Protein AF-A0A2J6SY88-F1 (afdb_monomer)

Organism: NCBI:txid1095630

Secondary structure (DSSP, 8-state):
-------SS-TTSS---------------SSPPS--HHHHHHHHHHHHHHT-SEEEEEEEETTEEEEEEEE-TT--

Solvent-accessible surface area (backbone atoms only — not comparable to full-atom values): 5286 Å² total; per-residue (Å²): 141,80,90,77,86,89,82,81,82,74,85,76,81,80,62,78,77,77,71,76,78,74,78,61,80,60,62,87,59,100,64,86,66,84,85,35,72,71,49,54,51,53,50,49,57,48,30,60,74,69,68,37,67,53,52,77,50,76,48,77,60,89,97,41,50,44,50,53,74,46,72,42,87,84,78,126

Mean predicted aligned error: 14.95 Å

Foldseek 3Di:
DDPDDPDPPPPPPPDDPPPPQPPPDFDDDPDDDPPDPVVVVVLQVVCVVVVPQWDKDWDDDPPGIDIDIGGHPPPD

Sequence (76 aa):
MLHTNFSLLLPLLLFPPFGSAAEQKALKGGKVSPLNAKFENLVHETLELWRVPGVAVGVVDGDLEWSQVRISEFIC

Radius of gyration: 20.55 Å; Cα contacts (8 Å, |Δi|>4): 63; chains: 1; bounding box: 48×51×50 Å

pLDDT: mean 70.54, std 17.96, range [41.59, 91.44]

Structure (mmCIF, N/CA/C/O backbone):
data_AF-A0A2J6SY88-F1
#
_entry.id   AF-A0A2J6SY88-F1
#
loop_
_atom_site.group_PDB
_atom_site.id
_atom_site.type_symbol
_atom_site.label_atom_id
_atom_site.label_alt_id
_atom_site.label_comp_id
_atom_site.label_asym_id
_atom_site.label_entity_id
_atom_site.label_seq_id
_atom_site.pdbx_PDB_ins_code
_atom_site.Cartn_x
_atom_site.Cartn_y
_atom_site.Cartn_z
_atom_site.occupancy
_atom_site.B_iso_or_equiv
_atom_site.auth_seq_id
_atom_site.auth_comp_id
_atom_site.auth_asym_id
_atom_site.auth_atom_id
_atom_site.pdbx_PDB_model_num
ATOM 1 N N . MET A 1 1 ? -29.278 -42.184 33.715 1.00 41.59 1 MET A N 1
ATOM 2 C CA . MET A 1 1 ? -28.836 -40.823 34.084 1.00 41.59 1 MET A CA 1
ATOM 3 C C . MET A 1 1 ? -27.365 -40.690 33.725 1.00 41.59 1 MET A C 1
ATOM 5 O O . MET A 1 1 ? -26.532 -41.205 34.454 1.00 41.59 1 MET A O 1
ATOM 9 N N . LEU A 1 2 ? -27.047 -40.073 32.585 1.00 41.97 2 LEU A N 1
ATOM 10 C CA . LEU A 1 2 ? -25.683 -39.656 32.251 1.00 41.97 2 LEU A CA 1
ATOM 11 C C . LEU A 1 2 ? -25.745 -38.146 32.001 1.00 41.97 2 LEU A C 1
ATOM 13 O O . LEU A 1 2 ? -26.250 -37.704 30.974 1.00 41.97 2 LEU A O 1
ATOM 17 N N . HIS A 1 3 ? -25.317 -37.358 32.985 1.00 47.16 3 HIS A N 1
ATOM 18 C CA . HIS A 1 3 ? -25.074 -35.930 32.810 1.00 47.16 3 HIS A CA 1
ATOM 19 C C . HIS A 1 3 ? -23.718 -35.784 32.119 1.00 47.16 3 HIS A C 1
ATOM 21 O O . HIS A 1 3 ? -22.674 -35.902 32.757 1.00 47.16 3 HIS A O 1
ATOM 27 N N . THR A 1 4 ? -23.717 -35.564 30.809 1.00 53.97 4 THR A N 1
ATOM 28 C CA . THR A 1 4 ? -22.503 -35.195 30.077 1.00 53.97 4 THR A CA 1
ATOM 29 C C . THR A 1 4 ? -22.372 -33.677 30.070 1.00 53.97 4 THR A C 1
ATOM 31 O O . THR A 1 4 ? -23.110 -32.976 29.383 1.00 53.97 4 THR A O 1
ATOM 34 N N . ASN A 1 5 ? -21.438 -33.190 30.888 1.00 56.31 5 ASN A N 1
ATOM 35 C CA . ASN A 1 5 ? -20.982 -31.806 30.972 1.00 56.31 5 ASN A CA 1
ATOM 36 C C . ASN A 1 5 ? -20.570 -31.271 29.591 1.00 56.31 5 ASN A C 1
ATOM 38 O O . ASN A 1 5 ? -19.532 -31.652 29.056 1.00 56.31 5 ASN A O 1
ATOM 42 N N . PHE A 1 6 ? -21.369 -30.361 29.036 1.00 53.22 6 PHE A N 1
ATOM 43 C CA . PHE A 1 6 ? -21.170 -29.749 27.718 1.00 53.22 6 PHE A CA 1
ATOM 44 C C . PHE A 1 6 ? -20.663 -28.300 27.853 1.00 53.22 6 PHE A C 1
ATOM 46 O O . PHE A 1 6 ? -21.226 -27.382 27.269 1.00 53.22 6 PHE A O 1
ATOM 53 N N . SER A 1 7 ? -19.653 -28.058 28.699 1.00 57.53 7 SER A N 1
ATOM 54 C CA . SER A 1 7 ? -19.292 -26.689 29.125 1.00 57.53 7 SER A CA 1
ATOM 55 C C . SER A 1 7 ? -17.813 -26.309 28.966 1.00 57.53 7 SER A C 1
ATOM 57 O O . SER A 1 7 ? -17.353 -25.403 29.654 1.00 57.53 7 SER A O 1
ATOM 59 N N . LEU A 1 8 ? -17.044 -26.962 28.084 1.00 52.75 8 LEU A N 1
ATOM 60 C CA . LEU A 1 8 ? -15.597 -26.686 27.956 1.00 52.75 8 LEU A CA 1
ATOM 61 C C . LEU A 1 8 ? -15.062 -26.483 26.527 1.00 52.75 8 LEU A C 1
ATOM 63 O O . LEU A 1 8 ? -13.853 -26.480 26.334 1.00 52.75 8 LEU A O 1
ATOM 67 N N . LEU A 1 9 ? -15.916 -26.252 25.524 1.00 51.88 9 LEU A N 1
ATOM 68 C CA . LEU A 1 9 ? -15.455 -25.968 24.150 1.00 51.88 9 LEU A CA 1
ATOM 69 C C . LEU A 1 9 ? -15.491 -24.481 23.754 1.00 51.88 9 LEU A C 1
ATOM 71 O O . LEU A 1 9 ? -15.235 -24.157 22.599 1.00 51.88 9 LEU A O 1
ATOM 75 N N . LEU A 1 10 ? -15.775 -23.562 24.685 1.00 55.81 10 LEU A N 1
ATOM 76 C CA . LEU A 1 10 ? -15.989 -22.150 24.346 1.00 55.81 10 LEU A CA 1
ATOM 77 C C . LEU A 1 10 ? -14.764 -21.197 24.369 1.00 55.81 10 LEU A C 1
ATOM 79 O O . LEU A 1 10 ? -14.9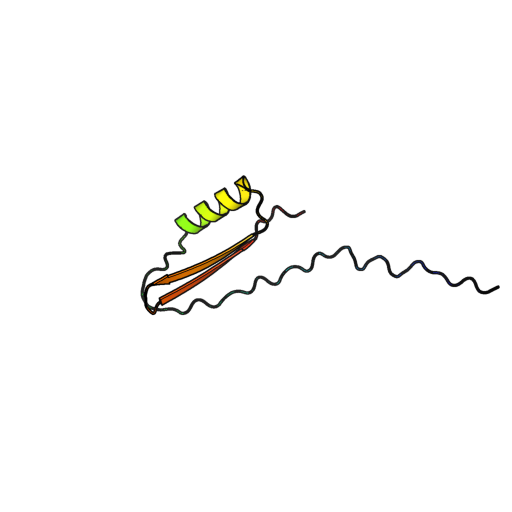34 -20.082 23.885 1.00 55.81 10 LEU A O 1
ATOM 83 N N . PRO A 1 11 ? -13.524 -21.520 24.806 1.00 48.88 11 PRO A N 1
ATOM 84 C CA . PRO A 1 11 ? -12.468 -20.501 24.800 1.00 48.88 11 PRO A CA 1
ATOM 85 C C . PRO A 1 11 ? -11.677 -20.417 23.478 1.00 48.88 11 PRO A C 1
ATOM 87 O O . PRO A 1 11 ? -10.589 -19.855 23.470 1.00 48.88 11 PRO A O 1
ATOM 90 N N . LEU A 1 12 ? -12.178 -20.956 22.357 1.00 51.06 12 LEU A N 1
ATOM 91 C CA . LEU A 1 12 ? -11.466 -20.927 21.062 1.00 51.06 12 LEU A CA 1
ATOM 92 C C . LEU A 1 12 ? -11.885 -19.791 20.113 1.00 51.06 12 LEU A C 1
ATOM 94 O O . LEU A 1 12 ? -11.300 -19.661 19.044 1.00 51.06 12 LEU A O 1
ATOM 98 N N . LEU A 1 13 ? -12.854 -18.949 20.490 1.00 52.78 13 LEU A N 1
ATOM 99 C CA . LEU A 1 13 ? -13.318 -17.826 19.657 1.00 52.78 13 LEU A CA 1
ATOM 100 C C . LEU A 1 13 ? -12.738 -16.457 20.058 1.00 5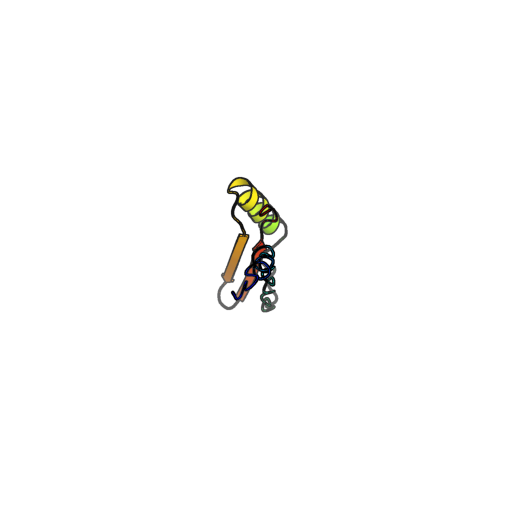2.78 13 LEU A C 1
ATOM 102 O O . LEU A 1 13 ? -13.134 -15.452 19.478 1.00 52.78 13 LEU A O 1
ATOM 106 N N . LEU A 1 14 ? -11.811 -16.395 21.025 1.00 51.03 14 LEU A N 1
ATOM 107 C CA . LEU A 1 14 ? -11.256 -15.129 21.538 1.00 51.03 14 LEU A CA 1
ATOM 108 C C . LEU A 1 14 ? -9.781 -14.888 21.184 1.00 51.03 14 LEU A C 1
ATOM 110 O O . LEU A 1 14 ? -9.087 -14.148 21.874 1.00 51.03 14 LEU A O 1
ATOM 114 N N . PHE A 1 15 ? -9.296 -15.490 20.105 1.00 54.59 15 PHE A N 1
ATOM 115 C CA . PHE A 1 15 ? -8.058 -15.039 19.485 1.00 54.59 15 PHE A CA 1
ATOM 116 C C . PHE A 1 15 ? -8.393 -14.668 18.046 1.00 54.59 15 PHE A C 1
ATOM 118 O O . PHE A 1 15 ? -8.631 -15.581 17.248 1.00 54.59 15 PHE A O 1
ATOM 125 N N . PRO A 1 16 ? -8.445 -13.371 17.673 1.00 58.25 16 PRO A N 1
ATOM 126 C CA . PRO A 1 16 ? -8.286 -13.051 16.266 1.00 58.25 16 PRO A CA 1
ATOM 127 C C . PRO A 1 16 ? -6.988 -13.744 15.833 1.00 58.25 16 PRO A C 1
ATOM 129 O O . PRO A 1 16 ? -5.997 -13.672 16.572 1.00 58.25 16 PRO A O 1
ATOM 132 N N . PRO A 1 17 ? -6.968 -14.480 14.708 1.00 52.53 17 PRO A N 1
ATOM 133 C CA . PRO A 1 17 ? -5.703 -14.944 14.184 1.00 52.53 17 PRO A CA 1
ATOM 134 C C . PRO A 1 17 ? -4.910 -13.665 13.955 1.00 52.53 17 PRO A C 1
ATOM 136 O O . PRO A 1 17 ? -5.293 -12.849 13.118 1.00 52.53 17 PRO A O 1
ATOM 139 N N . PHE A 1 18 ? -3.870 -13.445 14.762 1.00 52.19 18 PHE A N 1
ATOM 140 C CA . PHE A 1 18 ? -2.847 -12.468 14.448 1.00 52.19 18 PHE A CA 1
ATOM 141 C C . PHE A 1 18 ? -2.388 -12.850 13.051 1.00 52.19 18 PHE A C 1
ATOM 143 O O . PHE A 1 18 ? -1.692 -13.850 12.863 1.00 52.19 18 PHE A O 1
ATOM 150 N N . GLY A 1 19 ? -2.915 -12.128 12.062 1.00 50.50 19 GLY A N 1
ATOM 151 C CA . GLY A 1 19 ? -2.545 -12.290 10.680 1.00 50.50 19 GLY A CA 1
ATOM 152 C C . GLY A 1 19 ? -1.057 -12.049 10.663 1.00 50.50 19 GLY A C 1
ATOM 153 O O . GLY A 1 19 ? -0.612 -10.933 10.922 1.00 50.50 19 GLY A O 1
ATOM 154 N N . SER A 1 20 ? -0.292 -13.119 10.460 1.00 44.81 20 SER A N 1
ATOM 155 C CA . SER A 1 20 ? 1.124 -13.013 10.167 1.00 44.81 20 SER A CA 1
ATOM 156 C C . SER A 1 20 ? 1.222 -12.001 9.037 1.00 44.81 20 SER A C 1
ATOM 158 O O . SER A 1 20 ? 0.699 -12.240 7.946 1.00 44.81 20 SER A O 1
ATOM 160 N N . ALA A 1 21 ? 1.775 -10.826 9.340 1.00 52.16 21 ALA A N 1
ATOM 161 C CA . ALA A 1 21 ? 2.095 -9.840 8.335 1.00 52.16 21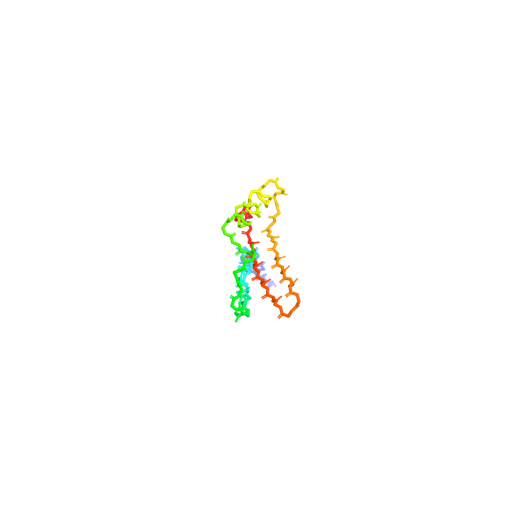 ALA A CA 1
ATOM 162 C C . ALA A 1 21 ? 3.066 -10.541 7.391 1.00 52.16 21 ALA A C 1
ATOM 164 O O . ALA A 1 21 ? 4.234 -10.733 7.725 1.00 52.16 21 ALA A O 1
ATOM 165 N N . ALA A 1 22 ? 2.550 -11.029 6.263 1.00 44.84 22 ALA A N 1
ATOM 166 C CA . ALA A 1 22 ? 3.366 -11.572 5.204 1.00 44.84 22 ALA A CA 1
ATOM 167 C C . ALA A 1 22 ? 4.276 -10.431 4.753 1.00 44.84 22 ALA A C 1
ATOM 169 O O . ALA A 1 22 ? 3.858 -9.523 4.034 1.00 44.84 22 ALA A O 1
ATOM 170 N N . GLU A 1 23 ? 5.506 -10.436 5.254 1.00 48.69 23 GLU A N 1
ATOM 171 C CA . GLU A 1 23 ? 6.542 -9.523 4.818 1.00 48.69 23 GLU A CA 1
ATOM 172 C C . GLU A 1 23 ? 6.871 -9.905 3.370 1.00 48.69 23 GLU A C 1
ATOM 174 O O . GLU A 1 23 ? 7.615 -10.850 3.098 1.00 48.69 23 GLU A O 1
ATOM 179 N N . GLN A 1 24 ? 6.222 -9.239 2.411 1.00 50.28 24 GLN A N 1
ATOM 180 C CA . GLN A 1 24 ? 6.524 -9.443 1.002 1.00 50.28 24 GLN A CA 1
ATOM 181 C C . GLN A 1 24 ? 7.918 -8.889 0.718 1.00 50.28 24 GLN A C 1
ATOM 183 O O . GLN A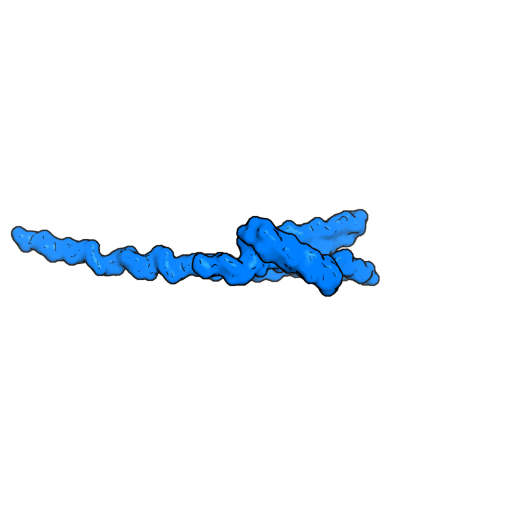 1 24 ? 8.189 -7.693 0.839 1.00 50.28 24 GLN A O 1
ATOM 188 N N . LYS A 1 25 ? 8.815 -9.798 0.338 1.00 48.06 25 LYS A N 1
ATOM 189 C CA . LYS A 1 25 ? 10.209 -9.516 0.013 1.00 48.06 25 LYS A CA 1
ATOM 190 C C . LYS A 1 25 ? 10.292 -8.636 -1.237 1.00 48.06 25 LYS A C 1
ATOM 192 O O . LYS A 1 25 ? 10.197 -9.135 -2.353 1.00 48.06 25 LYS A O 1
ATOM 197 N N . ALA A 1 26 ? 10.517 -7.338 -1.042 1.00 52.97 26 ALA A N 1
ATOM 198 C CA . ALA A 1 26 ? 10.758 -6.399 -2.132 1.00 52.97 26 ALA A CA 1
ATOM 199 C C . ALA A 1 26 ? 11.997 -6.815 -2.953 1.00 52.97 26 ALA A C 1
ATOM 201 O O . ALA A 1 26 ? 13.098 -6.977 -2.410 1.00 52.97 26 ALA A O 1
ATOM 202 N N . LEU A 1 27 ? 11.825 -6.988 -4.265 1.00 49.28 27 LEU A N 1
ATOM 203 C CA . LEU A 1 27 ? 12.913 -7.266 -5.202 1.00 49.28 27 LEU A CA 1
ATOM 204 C C . LEU A 1 27 ? 13.718 -5.974 -5.422 1.00 49.28 27 LEU A C 1
ATOM 206 O O . LEU A 1 27 ? 13.229 -4.990 -5.968 1.00 49.28 27 LEU A O 1
ATOM 210 N N . LYS A 1 28 ? 14.967 -5.946 -4.943 1.00 51.22 28 LYS A N 1
ATOM 211 C CA . LYS A 1 28 ? 15.833 -4.758 -5.007 1.00 51.22 28 LYS A CA 1
ATOM 212 C C . LYS A 1 28 ? 16.420 -4.564 -6.411 1.00 51.22 28 LYS A C 1
ATOM 214 O O . LYS A 1 28 ? 17.469 -5.123 -6.717 1.00 51.22 28 LYS A O 1
ATOM 219 N N . GLY A 1 29 ? 15.796 -3.717 -7.226 1.00 48.59 29 GLY A N 1
ATOM 220 C CA . GLY A 1 29 ? 16.456 -3.014 -8.335 1.00 48.59 29 GLY A CA 1
ATOM 221 C C . GLY A 1 29 ? 16.880 -1.612 -7.882 1.00 48.59 29 GLY A C 1
ATOM 222 O O . GLY A 1 29 ? 16.157 -0.982 -7.119 1.00 48.59 29 GLY A O 1
ATOM 223 N N . GLY A 1 30 ? 18.050 -1.120 -8.302 1.00 56.31 30 GLY A N 1
ATOM 224 C CA . GLY A 1 30 ? 18.721 0.097 -7.797 1.00 56.31 30 GLY A CA 1
ATOM 225 C C . GLY A 1 30 ? 18.011 1.456 -7.965 1.00 56.31 30 GLY A C 1
ATOM 226 O O . GLY A 1 30 ? 18.679 2.485 -7.898 1.00 56.31 30 GLY A O 1
ATOM 227 N N . LYS A 1 31 ? 16.690 1.492 -8.178 1.00 64.19 31 LYS A N 1
ATOM 228 C CA . LYS A 1 31 ? 15.875 2.713 -8.126 1.00 64.19 31 LYS A CA 1
ATOM 229 C C . LYS A 1 31 ? 15.301 2.923 -6.720 1.00 64.19 31 LYS A C 1
ATOM 231 O O . LYS A 1 31 ? 14.959 1.974 -6.017 1.00 64.19 31 LYS A O 1
ATOM 236 N N . VAL A 1 32 ? 15.178 4.190 -6.323 1.00 76.25 32 VAL A N 1
ATOM 237 C CA . VAL A 1 32 ? 14.525 4.590 -5.068 1.00 76.25 32 VAL A CA 1
ATOM 238 C C . VAL A 1 32 ? 13.060 4.152 -5.107 1.00 76.25 32 VAL A C 1
ATOM 240 O O . VAL A 1 32 ? 12.349 4.459 -6.060 1.00 76.25 32 VAL A O 1
ATOM 243 N N . SER A 1 33 ? 12.622 3.435 -4.071 1.00 81.62 33 SER A N 1
ATOM 244 C CA . SER A 1 33 ? 11.243 2.958 -3.950 1.00 81.62 33 SER A CA 1
ATOM 245 C C . SER A 1 33 ? 10.249 4.132 -3.897 1.00 81.62 33 SER A C 1
ATOM 247 O O . SER A 1 33 ? 10.475 5.082 -3.137 1.00 81.62 33 SER A O 1
ATOM 249 N N . PRO A 1 34 ? 9.120 4.065 -4.626 1.00 83.25 34 PRO A N 1
ATOM 250 C CA . PRO A 1 34 ? 8.015 5.009 -4.459 1.00 83.25 34 PRO A CA 1
ATOM 251 C C . PRO A 1 34 ? 7.311 4.840 -3.100 1.00 83.25 34 PRO A C 1
ATOM 253 O O . PRO A 1 34 ? 6.670 5.773 -2.619 1.00 83.25 34 PRO A O 1
ATOM 256 N N . LEU A 1 35 ? 7.474 3.680 -2.452 1.00 87.81 35 LEU A N 1
ATOM 257 C CA . LEU A 1 35 ? 6.992 3.389 -1.100 1.00 87.81 35 LEU A CA 1
ATOM 258 C C . LEU A 1 35 ? 7.974 3.971 -0.070 1.00 87.81 35 LEU A C 1
ATOM 260 O O . LEU A 1 35 ? 8.815 3.261 0.479 1.00 87.81 35 LEU A O 1
ATOM 264 N N . ASN A 1 36 ? 7.920 5.289 0.118 1.00 87.19 36 ASN A N 1
ATOM 265 C CA . ASN A 1 36 ? 8.766 6.043 1.048 1.00 87.19 36 ASN A CA 1
ATOM 266 C C . ASN A 1 36 ? 7.951 6.621 2.221 1.00 87.19 36 ASN A C 1
ATOM 268 O O . ASN A 1 36 ? 6.728 6.537 2.231 1.00 87.19 36 ASN A O 1
ATOM 272 N N . ALA A 1 37 ? 8.609 7.275 3.183 1.00 89.19 37 ALA A N 1
ATOM 273 C CA . ALA A 1 37 ? 7.955 7.805 4.388 1.00 89.19 37 ALA A CA 1
ATOM 274 C C . ALA A 1 37 ? 6.763 8.746 4.106 1.00 89.19 37 ALA A C 1
ATOM 276 O O . ALA A 1 37 ? 5.781 8.741 4.842 1.00 89.19 37 ALA A O 1
ATOM 277 N N . LYS A 1 38 ? 6.803 9.533 3.018 1.00 89.25 38 LYS A N 1
ATOM 278 C CA . LYS A 1 38 ? 5.669 10.390 2.634 1.00 89.25 38 LYS A CA 1
ATOM 279 C C . LYS A 1 38 ? 4.465 9.549 2.203 1.00 89.25 38 LYS A C 1
ATOM 281 O O . LYS A 1 38 ? 3.335 9.881 2.549 1.00 89.25 38 LYS A O 1
ATOM 286 N N . PHE A 1 39 ? 4.710 8.482 1.444 1.00 90.06 39 PHE A N 1
ATOM 287 C CA . PHE A 1 39 ? 3.675 7.525 1.061 1.00 90.06 39 PHE A CA 1
ATOM 288 C C . PHE A 1 39 ? 3.110 6.796 2.288 1.00 90.06 39 PHE A C 1
ATOM 290 O O . PHE A 1 39 ? 1.898 6.654 2.410 1.00 90.06 39 PHE A O 1
ATOM 297 N N . GLU A 1 40 ? 3.974 6.395 3.222 1.00 88.38 40 GLU A N 1
ATOM 298 C CA . GLU A 1 40 ? 3.566 5.721 4.460 1.00 88.38 40 GLU A CA 1
ATOM 299 C C . GLU A 1 40 ? 2.630 6.588 5.309 1.00 88.38 40 GLU A C 1
ATOM 301 O O . GLU A 1 40 ? 1.578 6.105 5.725 1.00 88.38 40 GLU A O 1
ATOM 306 N N . ASN A 1 41 ? 2.953 7.874 5.484 1.00 90.69 41 ASN A N 1
ATOM 307 C CA . ASN A 1 41 ? 2.091 8.812 6.209 1.00 90.69 41 ASN A CA 1
ATOM 308 C C . ASN A 1 41 ? 0.731 8.988 5.523 1.00 90.69 41 ASN A C 1
ATOM 310 O O . ASN A 1 41 ? -0.299 8.926 6.186 1.00 90.69 41 ASN A O 1
ATOM 314 N N . LEU A 1 42 ? 0.711 9.128 4.191 1.00 91.31 42 LEU A N 1
ATOM 315 C CA . LEU A 1 42 ? -0.537 9.253 3.434 1.00 91.31 42 LEU A CA 1
ATOM 316 C C . LEU A 1 42 ? -1.432 8.018 3.603 1.00 91.31 42 LEU A C 1
ATOM 318 O O . LEU A 1 42 ? -2.641 8.147 3.808 1.00 91.31 42 LEU A O 1
ATOM 322 N N . VAL A 1 43 ? -0.850 6.819 3.504 1.00 89.88 43 VAL A N 1
ATOM 323 C CA . VAL A 1 43 ? -1.589 5.566 3.704 1.00 89.88 43 VAL A CA 1
ATOM 324 C C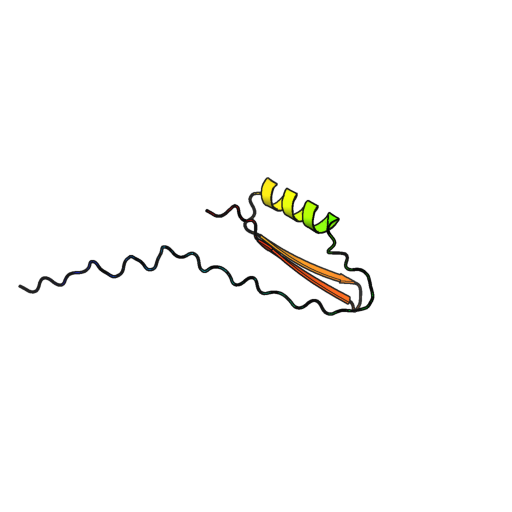 . VAL A 1 43 ? -2.115 5.489 5.132 1.00 89.88 43 VAL A C 1
ATOM 326 O O . VAL A 1 43 ? -3.281 5.156 5.311 1.00 89.88 43 VAL A O 1
ATOM 329 N N . HIS A 1 44 ? -1.304 5.836 6.130 1.00 88.69 44 HIS A N 1
ATOM 330 C CA . HIS A 1 44 ? -1.722 5.827 7.529 1.00 88.69 44 HIS A CA 1
ATOM 331 C C . HIS A 1 44 ? -2.908 6.769 7.789 1.00 88.69 44 HIS A C 1
ATOM 333 O O . HIS A 1 44 ? -3.951 6.304 8.247 1.00 88.69 44 HIS A O 1
ATOM 339 N N . GLU A 1 45 ? -2.798 8.044 7.401 1.00 91.44 45 GLU A N 1
ATOM 340 C CA . GLU A 1 45 ? -3.869 9.045 7.549 1.00 91.44 45 GLU A CA 1
ATOM 341 C C . GLU A 1 45 ? -5.159 8.605 6.842 1.00 91.44 45 GLU A C 1
ATOM 343 O O . GLU A 1 45 ? -6.265 8.767 7.359 1.00 91.44 45 GLU A O 1
ATOM 348 N N . THR A 1 46 ? -5.027 7.999 5.658 1.00 89.81 46 THR A N 1
ATOM 349 C CA . THR A 1 46 ? -6.174 7.499 4.893 1.00 89.81 46 THR A CA 1
ATOM 350 C C . THR A 1 46 ? -6.821 6.298 5.587 1.00 89.81 46 THR A C 1
ATOM 352 O O . THR A 1 46 ? -8.040 6.257 5.74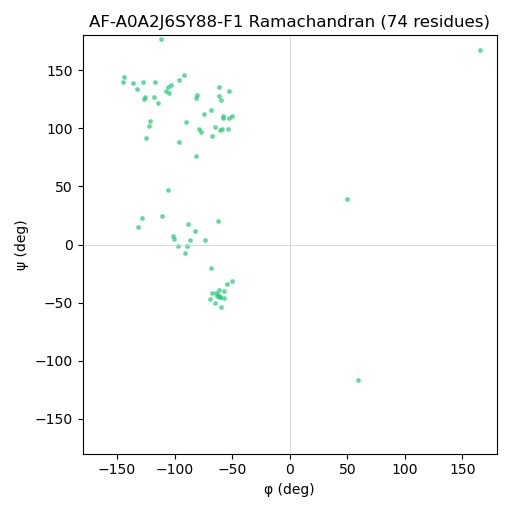0 1.00 89.81 46 THR A O 1
ATOM 355 N N . LEU A 1 47 ? -6.038 5.313 6.030 1.00 89.06 47 LEU A N 1
ATOM 356 C CA . LEU A 1 47 ? -6.574 4.137 6.721 1.00 89.06 47 LEU A CA 1
ATOM 357 C C . LEU A 1 47 ? -7.283 4.517 8.024 1.00 89.06 47 LEU A C 1
ATOM 359 O O . LEU A 1 47 ? -8.336 3.950 8.322 1.00 89.06 47 LEU A O 1
ATOM 363 N N . GLU A 1 48 ? -6.737 5.482 8.764 1.00 87.81 48 GLU A N 1
ATOM 364 C CA . GLU A 1 48 ? -7.352 6.023 9.975 1.00 87.81 48 GLU A CA 1
ATOM 365 C C . GLU A 1 48 ? -8.672 6.739 9.654 1.00 87.81 48 GLU A C 1
ATOM 367 O O . GLU A 1 48 ? -9.711 6.406 10.232 1.00 87.81 48 GLU A O 1
ATOM 372 N N . LEU A 1 49 ? -8.664 7.654 8.676 1.00 91.00 49 LEU A N 1
ATOM 373 C CA . LEU A 1 49 ? -9.846 8.421 8.271 1.00 91.00 49 LEU A CA 1
ATOM 374 C C . LEU A 1 49 ? -11.010 7.516 7.849 1.00 91.00 49 LEU A C 1
ATOM 376 O O . LEU A 1 49 ? -12.153 7.727 8.260 1.00 91.00 49 LEU A O 1
ATOM 380 N N . TRP A 1 50 ? 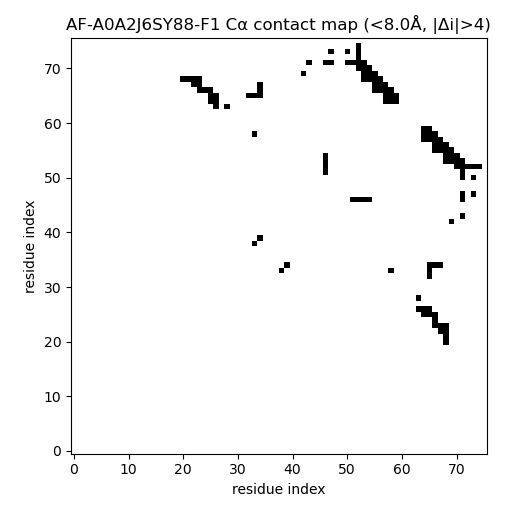-10.724 6.510 7.026 1.00 90.62 50 TRP A N 1
ATOM 381 C CA . TRP A 1 50 ? -11.737 5.608 6.476 1.00 90.62 50 TRP A CA 1
ATOM 382 C C . TRP A 1 50 ? -12.005 4.386 7.362 1.00 90.62 50 TRP A C 1
ATOM 384 O O . TRP A 1 50 ? -12.855 3.564 7.016 1.00 90.62 50 TRP A O 1
ATOM 394 N N . ARG A 1 51 ? -11.300 4.258 8.498 1.00 90.06 51 ARG A N 1
ATOM 395 C CA . ARG A 1 51 ? -11.337 3.094 9.403 1.00 90.06 51 ARG A CA 1
ATOM 396 C C . ARG A 1 51 ? -11.162 1.763 8.669 1.00 90.06 51 ARG A C 1
ATOM 398 O O . ARG A 1 51 ? -11.833 0.774 8.966 1.00 90.06 51 ARG A O 1
ATOM 405 N N . VAL A 1 52 ? -10.274 1.745 7.681 1.00 86.00 52 VAL A N 1
ATOM 406 C CA . VAL A 1 52 ? -9.984 0.540 6.905 1.00 86.00 52 VAL A CA 1
ATOM 407 C C . VAL A 1 52 ? -9.009 -0.335 7.709 1.00 86.00 52 VAL A C 1
ATOM 409 O O . VAL A 1 52 ? -7.960 0.164 8.116 1.00 86.00 52 VAL A O 1
ATOM 412 N N . PRO A 1 53 ? -9.308 -1.636 7.911 1.00 82.75 53 PRO A N 1
ATOM 413 C CA . PRO A 1 53 ? -8.465 -2.602 8.632 1.00 82.75 53 PRO A CA 1
ATOM 414 C C . PRO A 1 53 ? -7.000 -2.658 8.201 1.00 82.75 53 PRO A C 1
ATOM 416 O O . PRO A 1 53 ? -6.116 -2.984 8.985 1.00 82.75 53 PRO A O 1
ATOM 419 N N . GLY A 1 54 ? -6.744 -2.394 6.926 1.00 85.81 54 GLY A N 1
ATOM 420 C CA . GLY A 1 54 ? -5.432 -2.471 6.316 1.00 85.81 54 GLY A CA 1
ATOM 421 C C . GLY A 1 54 ? -5.525 -2.472 4.795 1.00 85.81 54 GLY A C 1
ATOM 422 O O . GLY A 1 54 ? -6.600 -2.639 4.221 1.00 85.81 54 GLY A O 1
ATOM 423 N N . VAL A 1 55 ? -4.386 -2.283 4.142 1.00 88.12 55 VAL A N 1
ATOM 424 C CA . VAL A 1 55 ? -4.236 -2.275 2.688 1.00 88.12 55 VAL A CA 1
ATOM 425 C C . VAL A 1 55 ? -2.903 -2.907 2.300 1.00 88.12 55 VAL A C 1
ATOM 427 O O . VAL A 1 55 ? -1.892 -2.734 2.979 1.00 88.12 55 VAL A O 1
ATOM 430 N N . ALA A 1 56 ? -2.894 -3.630 1.186 1.00 88.88 56 ALA A N 1
ATOM 431 C CA . ALA A 1 56 ? -1.676 -4.049 0.511 1.00 88.88 56 ALA A CA 1
ATOM 432 C C . ALA A 1 56 ? -1.485 -3.182 -0.736 1.00 88.88 56 ALA A C 1
ATOM 434 O O . ALA A 1 56 ? -2.416 -3.008 -1.522 1.00 88.88 56 ALA A O 1
ATOM 435 N N . VAL A 1 57 ? -0.288 -2.627 -0.906 1.00 87.06 57 VAL A N 1
ATOM 436 C CA . VAL A 1 57 ? 0.066 -1.761 -2.032 1.00 87.06 57 VAL A CA 1
ATOM 437 C C . VAL A 1 57 ? 1.186 -2.418 -2.821 1.00 87.06 57 VAL A C 1
ATOM 439 O O . VAL A 1 57 ? 2.227 -2.749 -2.256 1.00 87.06 57 VAL A O 1
ATOM 442 N N . GLY A 1 58 ? 0.978 -2.563 -4.128 1.00 89.25 58 GLY A N 1
ATOM 443 C CA . GLY A 1 58 ? 2.000 -2.938 -5.100 1.00 89.25 58 GLY A CA 1
ATOM 444 C C . GLY A 1 58 ? 2.214 -1.813 -6.111 1.00 89.25 58 GLY A C 1
ATOM 445 O O . GLY A 1 58 ? 1.251 -1.177 -6.539 1.00 89.25 58 GLY A O 1
ATOM 446 N N . VAL A 1 59 ? 3.465 -1.562 -6.490 1.00 87.00 59 VAL A N 1
ATOM 447 C CA . VAL A 1 59 ? 3.841 -0.605 -7.535 1.00 87.00 59 VAL A CA 1
ATOM 448 C C . VAL A 1 59 ? 4.706 -1.318 -8.559 1.00 87.00 59 VAL A C 1
ATOM 450 O O . VAL A 1 59 ? 5.719 -1.906 -8.194 1.00 87.00 59 VAL A O 1
ATOM 453 N N . VAL A 1 60 ? 4.311 -1.224 -9.828 1.00 89.25 60 VAL A N 1
ATOM 454 C CA . VAL A 1 60 ? 5.042 -1.771 -10.974 1.00 89.25 60 VAL A CA 1
ATOM 455 C C . VAL A 1 60 ? 5.521 -0.608 -11.848 1.00 89.25 60 VAL A C 1
ATOM 457 O O . VAL A 1 60 ? 4.706 0.192 -12.306 1.00 89.25 60 VAL A O 1
ATOM 460 N N . ASP A 1 61 ? 6.834 -0.505 -12.062 1.00 84.62 61 ASP A N 1
ATOM 461 C CA . ASP A 1 61 ? 7.493 0.454 -12.966 1.00 84.62 61 ASP A CA 1
ATOM 462 C C . ASP A 1 61 ? 8.379 -0.308 -13.960 1.00 84.62 61 ASP A C 1
ATOM 464 O O . ASP A 1 61 ? 9.544 -0.607 -13.681 1.00 84.62 61 ASP A O 1
ATOM 468 N N . GLY A 1 62 ? 7.815 -0.649 -15.121 1.00 87.75 62 GLY A N 1
ATOM 469 C CA . GLY A 1 62 ? 8.481 -1.510 -16.099 1.00 87.75 62 GLY A CA 1
ATOM 470 C C . GLY A 1 62 ? 8.810 -2.872 -15.486 1.00 87.75 62 GLY A C 1
ATOM 471 O O . GLY A 1 62 ? 7.908 -3.589 -15.066 1.00 87.75 62 GLY A O 1
ATOM 472 N N . ASP A 1 63 ? 10.102 -3.191 -15.398 1.00 87.75 63 ASP A N 1
ATOM 473 C CA . ASP A 1 63 ? 10.610 -4.441 -14.813 1.00 87.75 63 ASP A CA 1
ATOM 474 C C . ASP A 1 63 ? 10.822 -4.366 -13.286 1.00 87.75 63 ASP A C 1
ATOM 476 O O . ASP A 1 63 ? 11.363 -5.294 -12.682 1.00 87.75 63 ASP A O 1
ATOM 480 N N . LEU A 1 64 ? 10.465 -3.246 -12.649 1.00 84.88 64 LEU A N 1
ATOM 481 C CA . LEU A 1 64 ? 10.632 -3.038 -11.212 1.00 84.88 64 LEU A CA 1
ATOM 482 C C . LEU A 1 64 ? 9.309 -3.194 -10.474 1.00 84.88 64 LEU A C 1
ATOM 484 O O . LEU A 1 64 ? 8.288 -2.654 -10.892 1.00 84.88 64 LEU A O 1
ATOM 488 N N . GLU A 1 65 ? 9.363 -3.870 -9.330 1.00 88.06 65 GLU A N 1
ATOM 489 C CA . GLU A 1 65 ? 8.213 -4.093 -8.463 1.00 88.06 65 GLU A CA 1
ATOM 490 C C . GLU A 1 65 ? 8.558 -3.780 -7.002 1.00 88.06 65 GLU A C 1
ATOM 492 O O . GLU A 1 65 ? 9.583 -4.226 -6.475 1.00 88.06 65 GLU A O 1
ATOM 497 N N . TRP A 1 66 ? 7.671 -3.045 -6.330 1.00 87.06 66 TRP A N 1
ATOM 498 C CA . TRP A 1 66 ? 7.704 -2.835 -4.882 1.00 87.06 66 TRP A CA 1
ATOM 499 C C . TRP A 1 66 ? 6.354 -3.187 -4.276 1.00 87.06 66 TRP A C 1
ATOM 501 O O . TRP A 1 66 ? 5.316 -2.819 -4.816 1.00 87.06 66 TRP A O 1
ATOM 511 N N . SER A 1 67 ? 6.364 -3.834 -3.115 1.00 86.00 67 SER A N 1
ATOM 512 C CA . SER A 1 67 ? 5.150 -4.217 -2.396 1.00 86.00 67 SER A CA 1
ATOM 513 C C . SER A 1 67 ? 5.274 -3.913 -0.907 1.00 86.00 67 SER A C 1
ATOM 515 O O . SER A 1 67 ? 6.322 -4.178 -0.317 1.00 86.00 67 SER A O 1
ATOM 517 N N . GLN A 1 68 ? 4.209 -3.405 -0.286 1.00 83.81 68 GLN A N 1
ATOM 518 C CA . GLN A 1 68 ? 4.128 -3.202 1.162 1.00 83.81 68 GLN A CA 1
ATOM 519 C C . GLN A 1 68 ? 2.701 -3.454 1.661 1.00 83.81 68 GLN A C 1
ATOM 521 O O . GLN A 1 68 ? 1.728 -3.041 1.034 1.00 83.81 68 GLN A O 1
ATOM 526 N N . VAL A 1 69 ? 2.583 -4.107 2.816 1.00 81.44 69 VAL A N 1
ATOM 527 C CA . VAL A 1 69 ? 1.313 -4.317 3.522 1.00 81.44 69 VAL A CA 1
ATOM 528 C C . VAL A 1 69 ? 1.258 -3.387 4.728 1.00 81.44 69 VAL A C 1
ATOM 530 O O . VAL A 1 69 ? 2.240 -3.254 5.459 1.00 81.44 69 VAL A O 1
ATOM 533 N N . ARG A 1 70 ? 0.111 -2.743 4.941 1.00 80.62 70 ARG A N 1
ATOM 534 C CA . ARG A 1 70 ? -0.166 -1.890 6.096 1.00 80.62 70 ARG A CA 1
ATOM 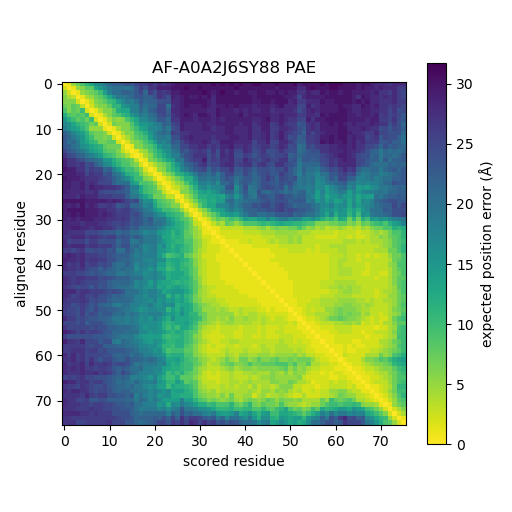535 C C . ARG A 1 70 ? -1.445 -2.343 6.766 1.00 80.62 70 ARG A C 1
ATOM 537 O O . ARG A 1 70 ? -2.480 -2.428 6.121 1.00 80.62 70 ARG A O 1
ATOM 544 N N . ILE A 1 71 ? -1.361 -2.628 8.055 1.00 77.62 71 ILE A N 1
ATOM 545 C CA . ILE A 1 71 ? -2.500 -2.986 8.895 1.00 77.62 71 ILE A CA 1
ATOM 546 C C . ILE A 1 71 ? -2.762 -1.784 9.801 1.00 77.62 71 ILE A C 1
ATOM 548 O O . ILE A 1 71 ? -1.824 -1.211 10.352 1.00 77.62 71 ILE A O 1
ATOM 552 N N . SER A 1 72 ? -4.019 -1.372 9.892 1.00 72.12 72 SER A N 1
ATOM 553 C CA . SER A 1 72 ? -4.473 -0.341 10.815 1.00 72.12 72 SER A CA 1
ATOM 554 C C . SER A 1 72 ? -4.681 -0.978 12.188 1.00 72.12 72 SER A C 1
ATOM 556 O O . SER A 1 72 ? -5.406 -1.962 12.310 1.00 72.12 72 SER A O 1
ATOM 558 N N . GLU A 1 73 ? -4.053 -0.428 13.226 1.00 64.06 73 GLU A N 1
ATOM 559 C CA . GLU A 1 73 ? -4.114 -0.962 14.599 1.00 64.06 73 GLU A CA 1
ATOM 560 C C . GLU A 1 73 ? -5.473 -0.717 15.293 1.00 64.06 73 GLU A C 1
ATOM 562 O O . GLU A 1 73 ? -5.654 -1.073 16.451 1.00 64.06 73 GLU A O 1
ATOM 567 N N . PHE A 1 74 ? -6.459 -0.142 14.596 1.00 56.38 74 PHE A N 1
ATOM 568 C CA . PHE A 1 74 ? -7.767 0.233 15.152 1.00 56.38 74 PHE A CA 1
ATOM 569 C C . PHE A 1 74 ? -8.798 -0.906 15.244 1.00 56.38 74 PHE A C 1
ATOM 571 O O . PHE A 1 74 ? -9.975 -0.647 15.505 1.00 56.38 74 PHE A O 1
ATOM 578 N N . ILE A 1 75 ? -8.394 -2.162 15.052 1.00 51.16 75 ILE A N 1
ATOM 579 C CA . ILE A 1 75 ? -9.271 -3.315 15.297 1.00 51.16 75 ILE A CA 1
ATOM 580 C C . ILE A 1 75 ? -8.987 -3.846 16.702 1.00 51.16 75 ILE A C 1
ATOM 582 O O . ILE A 1 75 ? -8.132 -4.711 16.886 1.00 51.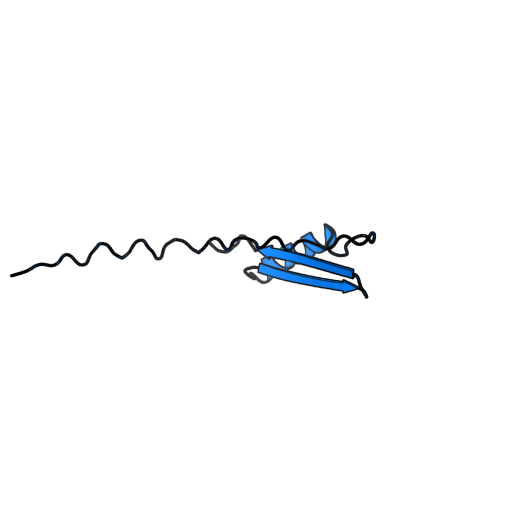16 75 ILE A O 1
ATOM 586 N N . CYS A 1 76 ? -9.706 -3.285 17.676 1.00 44.53 76 CYS A N 1
ATOM 587 C CA . CYS A 1 76 ? -9.916 -3.880 18.997 1.00 44.53 76 CYS A CA 1
ATOM 588 C C . CYS A 1 76 ? -11.063 -4.894 18.946 1.00 44.53 76 CYS A C 1
ATOM 590 O O . CYS A 1 76 ? -12.081 -4.589 18.280 1.00 44.53 76 CYS A O 1
#

Nearest PDB structures (foldseek):
  2dqr-assembly1_B  TM=3.363E-01  e=1.789E+00  Bacillus subtilis
  3k41-assembly1_B  TM=3.098E-01  e=5.561E+00  Bos taurus
  7a8r-assembly1_A  TM=2.954E-01  e=5.561E+00  Bos taurus